Protein AF-A0A7H4PRH4-F1 (afdb_monomer_lite)

pLDDT: mean 74.39, std 20.32, range [34.5, 97.88]

Secondary structure (DSSP, 8-state):
-HHHHHHHHHHHHHHHHHHHHHHHTTSS-HHHHHHHHHHHHHHHHHHHHHHHHHHHHHT-BTTB---HHHHHHHTTSSSHHHHHHHHHTT--------------------

Sequence (110 aa):
MTYKLLDIIRTINVLTRQAHQLWLYGQISQQVHDRIILQLLSSLRVAMDNITKILNAENRVNGKYDALPFIQSIKRFKSVELYIASLETKAPVQSGHSNSSALLNKSNFC

Radius of gyration: 26.63 Å; chains: 1; bounding box: 49×65×63 Å

Organism: NCBI:txid1134687

Structure (mmCIF, N/CA/C/O backbone):
data_AF-A0A7H4PRH4-F1
#
_entry.id   AF-A0A7H4PRH4-F1
#
loop_
_atom_site.group_PDB
_atom_site.id
_atom_site.type_symbol
_atom_site.label_atom_id
_atom_site.label_alt_id
_atom_site.label_comp_id
_atom_site.label_asym_id
_atom_site.label_entity_id
_atom_site.label_seq_id
_atom_site.pdbx_PDB_ins_code
_atom_site.Cartn_x
_atom_site.Cartn_y
_atom_site.Cartn_z
_atom_site.occupancy
_atom_site.B_iso_or_equiv
_atom_site.auth_seq_id
_atom_site.auth_comp_id
_atom_site.auth_asym_id
_atom_site.auth_atom_id
_atom_site.pdbx_PDB_model_num
ATOM 1 N N . MET A 1 1 ? 7.822 -10.137 -12.044 1.00 56.56 1 MET A N 1
ATOM 2 C CA . MET A 1 1 ? 7.916 -9.154 -10.937 1.00 56.56 1 MET A CA 1
ATOM 3 C C . MET A 1 1 ? 6.622 -8.368 -10.738 1.00 56.56 1 MET A C 1
ATOM 5 O O . MET A 1 1 ? 6.209 -8.204 -9.599 1.00 56.56 1 MET A O 1
ATOM 9 N N . THR A 1 2 ? 5.936 -7.969 -11.811 1.00 57.19 2 THR A N 1
ATOM 10 C CA . THR A 1 2 ? 4.639 -7.259 -11.802 1.00 57.19 2 THR A CA 1
ATOM 11 C C . THR A 1 2 ? 3.551 -7.936 -10.959 1.00 57.19 2 THR A C 1
ATOM 13 O O . THR A 1 2 ? 2.898 -7.267 -10.165 1.00 57.19 2 THR A O 1
ATOM 16 N N . TYR A 1 3 ? 3.413 -9.265 -11.042 1.00 67.38 3 TYR A N 1
ATOM 17 C CA . TYR A 1 3 ? 2.426 -10.017 -10.250 1.00 67.38 3 TYR A CA 1
ATOM 18 C C . TYR A 1 3 ? 2.641 -9.900 -8.731 1.00 67.38 3 TYR A C 1
ATOM 20 O O . TYR A 1 3 ? 1.684 -9.714 -7.991 1.00 67.38 3 TYR A O 1
ATOM 28 N N . LYS A 1 4 ? 3.899 -9.876 -8.266 1.00 72.00 4 LYS A N 1
ATOM 29 C CA . LYS A 1 4 ? 4.218 -9.735 -6.834 1.00 72.00 4 LYS A CA 1
ATOM 30 C C . LYS A 1 4 ? 3.836 -8.358 -6.281 1.00 72.00 4 LYS A C 1
ATOM 32 O O . LYS A 1 4 ? 3.468 -8.254 -5.118 1.00 72.00 4 LYS A O 1
ATOM 37 N N . LEU A 1 5 ? 3.911 -7.301 -7.096 1.00 72.50 5 LEU A N 1
ATOM 38 C CA . LEU A 1 5 ? 3.490 -5.958 -6.684 1.00 72.50 5 LEU A CA 1
ATOM 39 C C . LEU A 1 5 ? 1.972 -5.879 -6.534 1.00 72.50 5 LEU A C 1
ATOM 41 O O . LEU A 1 5 ? 1.482 -5.355 -5.536 1.00 72.50 5 LEU A O 1
ATOM 45 N N . LEU A 1 6 ? 1.242 -6.406 -7.518 1.00 80.19 6 LEU A N 1
ATOM 46 C CA . LEU A 1 6 ? -0.217 -6.461 -7.466 1.00 80.19 6 LEU A CA 1
ATOM 47 C C . LEU A 1 6 ? -0.688 -7.246 -6.236 1.00 80.19 6 LEU A C 1
ATOM 49 O O . LEU A 1 6 ? -1.614 -6.800 -5.560 1.00 80.19 6 LEU A O 1
ATOM 53 N N . ASP A 1 7 ? 0.003 -8.331 -5.884 1.00 84.94 7 ASP A N 1
ATOM 54 C CA . ASP A 1 7 ? -0.279 -9.097 -4.667 1.00 84.94 7 ASP A CA 1
ATOM 55 C C . ASP A 1 7 ? 0.007 -8.306 -3.383 1.00 84.94 7 ASP A C 1
ATOM 57 O O . ASP A 1 7 ? -0.805 -8.336 -2.456 1.00 84.94 7 ASP A O 1
ATOM 61 N N . ILE A 1 8 ? 1.110 -7.550 -3.318 1.00 84.12 8 ILE A N 1
ATOM 62 C CA . ILE A 1 8 ? 1.425 -6.691 -2.161 1.00 84.12 8 ILE A CA 1
ATOM 63 C C . ILE A 1 8 ? 0.371 -5.589 -1.999 1.00 84.12 8 ILE A C 1
ATOM 65 O O . ILE A 1 8 ? -0.160 -5.413 -0.902 1.00 84.12 8 ILE A O 1
ATOM 69 N N . ILE A 1 9 ? 0.017 -4.884 -3.080 1.00 85.31 9 ILE A N 1
ATOM 70 C CA . ILE A 1 9 ? -1.017 -3.836 -3.057 1.00 85.31 9 ILE A CA 1
ATOM 71 C C . ILE A 1 9 ? -2.360 -4.430 -2.626 1.00 85.31 9 ILE A C 1
ATOM 73 O O . ILE A 1 9 ? -3.043 -3.873 -1.764 1.00 85.31 9 ILE A O 1
ATOM 77 N N . ARG A 1 10 ? -2.735 -5.5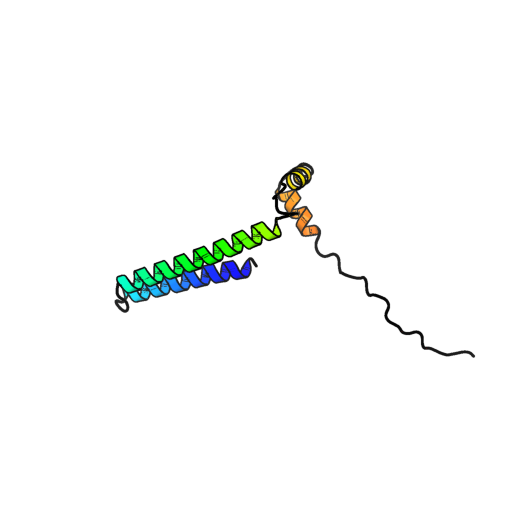83 -3.191 1.00 89.56 10 ARG A N 1
ATOM 78 C CA . ARG A 1 10 ? -3.984 -6.268 -2.851 1.00 89.56 10 ARG A CA 1
ATOM 79 C C . ARG A 1 10 ? -4.012 -6.683 -1.383 1.00 89.56 10 ARG A C 1
ATOM 81 O O . ARG A 1 10 ? -5.018 -6.457 -0.716 1.00 89.56 10 ARG A O 1
ATOM 88 N N . THR A 1 11 ? -2.914 -7.238 -0.878 1.00 92.38 11 THR A N 1
ATOM 89 C CA . THR A 1 11 ? -2.788 -7.651 0.526 1.00 92.38 11 THR A CA 1
ATOM 90 C C . THR A 1 11 ? -2.934 -6.453 1.458 1.00 92.38 11 THR A C 1
ATOM 92 O O . THR A 1 11 ? -3.725 -6.499 2.396 1.00 92.38 11 THR A O 1
ATOM 95 N N . ILE A 1 12 ? -2.248 -5.346 1.164 1.00 91.00 12 ILE A N 1
ATOM 96 C CA . ILE A 1 12 ? -2.336 -4.122 1.967 1.00 91.00 12 ILE A CA 1
ATOM 97 C C . ILE A 1 12 ? -3.757 -3.546 1.945 1.00 91.00 12 ILE A C 1
ATOM 99 O O . ILE A 1 12 ? -4.271 -3.177 2.997 1.00 91.00 12 ILE A O 1
ATOM 103 N N . ASN A 1 13 ? -4.439 -3.545 0.797 1.00 92.56 13 ASN A N 1
ATOM 104 C CA . ASN A 1 13 ? -5.838 -3.113 0.716 1.00 92.56 13 ASN A CA 1
ATOM 105 C C . ASN A 1 13 ? -6.775 -3.969 1.581 1.00 92.56 13 ASN A C 1
ATOM 107 O O . ASN A 1 13 ? -7.657 -3.430 2.252 1.00 92.56 13 ASN A O 1
ATOM 111 N N . VAL A 1 14 ? -6.584 -5.293 1.593 1.00 96.06 14 VAL A N 1
ATOM 112 C CA . VAL A 1 14 ? -7.372 -6.201 2.442 1.00 96.06 14 VAL A CA 1
ATOM 113 C C . VAL A 1 14 ? -7.119 -5.914 3.922 1.00 96.06 14 VAL A C 1
ATOM 115 O O . VAL A 1 14 ? -8.078 -5.759 4.678 1.00 96.06 14 VAL A O 1
ATOM 118 N N . LEU A 1 15 ? -5.854 -5.782 4.326 1.00 95.12 15 LEU A N 1
ATOM 119 C CA . LEU A 1 15 ? -5.481 -5.525 5.720 1.00 95.12 15 LEU A CA 1
ATOM 120 C C . LEU A 1 15 ? -5.980 -4.162 6.210 1.00 95.12 15 LEU A C 1
ATOM 122 O O . LEU A 1 15 ? -6.512 -4.070 7.314 1.00 95.12 15 LEU A O 1
ATOM 126 N N . THR A 1 16 ? -5.891 -3.123 5.378 1.00 94.00 16 THR A N 1
ATOM 127 C CA . THR A 1 16 ? -6.449 -1.797 5.678 1.00 94.00 16 THR A CA 1
ATOM 128 C C . THR A 1 16 ? -7.954 -1.876 5.912 1.00 94.00 16 THR A C 1
ATOM 130 O O . THR A 1 16 ? -8.463 -1.321 6.886 1.00 94.00 16 THR A O 1
ATOM 133 N N . ARG A 1 17 ? -8.681 -2.608 5.058 1.00 96.31 17 ARG A N 1
ATOM 134 C CA . ARG A 1 17 ? -10.129 -2.785 5.213 1.00 96.31 17 ARG A CA 1
ATOM 135 C C . ARG A 1 17 ? -10.476 -3.521 6.504 1.00 96.31 17 ARG A C 1
ATOM 137 O O . ARG A 1 17 ? -11.398 -3.106 7.198 1.00 96.31 17 ARG A O 1
ATOM 144 N N . GLN A 1 18 ? -9.740 -4.581 6.828 1.00 96.62 18 GLN A N 1
ATOM 145 C CA . GLN A 1 18 ? -9.935 -5.339 8.064 1.00 96.62 18 GLN A CA 1
ATOM 146 C C . GLN A 1 18 ? -9.663 -4.471 9.292 1.00 96.62 18 GLN A C 1
ATOM 148 O O . GLN A 1 18 ? -10.512 -4.399 10.172 1.00 96.62 18 GLN A O 1
ATOM 153 N N . ALA A 1 19 ? -8.540 -3.749 9.325 1.00 94.50 19 ALA A N 1
ATOM 154 C CA . ALA A 1 19 ? -8.218 -2.829 10.414 1.00 94.50 19 ALA A CA 1
ATOM 155 C C . ALA A 1 19 ? -9.330 -1.789 10.621 1.00 94.50 19 ALA A C 1
ATOM 157 O O . ALA A 1 19 ? -9.760 -1.551 11.749 1.00 94.50 19 ALA A O 1
ATOM 158 N N . HIS A 1 20 ? -9.854 -1.235 9.527 1.00 96.69 20 HIS A N 1
ATOM 159 C CA . HIS A 1 20 ? -10.956 -0.284 9.582 1.00 96.69 20 HIS A CA 1
ATOM 160 C C . HIS A 1 20 ? -12.249 -0.908 10.127 1.00 96.69 20 HIS A C 1
ATOM 162 O O . HIS A 1 20 ? -12.919 -0.309 10.962 1.00 96.69 20 HIS A O 1
ATOM 168 N N . GLN A 1 21 ? -12.585 -2.134 9.715 1.00 97.62 21 GLN A N 1
ATOM 169 C CA . GLN A 1 21 ? -13.747 -2.859 10.242 1.00 97.62 21 GLN A CA 1
ATOM 170 C C . GLN A 1 21 ? -13.616 -3.146 11.740 1.00 97.62 21 GLN A C 1
ATOM 172 O O . GLN A 1 21 ? -14.562 -2.905 12.485 1.00 97.62 21 GLN A O 1
ATOM 177 N N . LEU A 1 22 ? -12.448 -3.610 12.193 1.00 97.31 22 LEU A N 1
ATOM 178 C CA . LEU A 1 22 ? -12.183 -3.848 13.615 1.00 97.31 22 LEU A CA 1
ATOM 179 C C . LEU A 1 22 ? -12.380 -2.565 14.435 1.00 97.31 22 LEU A C 1
ATOM 181 O O . LEU A 1 22 ? -12.934 -2.608 15.532 1.00 97.31 22 LEU A O 1
ATOM 185 N N . TRP A 1 23 ? -11.952 -1.422 13.896 1.00 97.75 23 TRP A N 1
ATOM 186 C CA . TRP A 1 23 ? -12.135 -0.126 14.542 1.00 97.75 23 TRP A CA 1
ATOM 187 C C . TRP A 1 23 ? -13.609 0.294 14.595 1.00 97.75 23 TRP A C 1
ATOM 189 O O . TRP A 1 23 ? -14.092 0.663 15.663 1.00 97.75 23 TRP A O 1
ATOM 199 N N . LEU A 1 24 ? -14.349 0.164 13.486 1.00 97.12 24 LEU A N 1
ATOM 200 C CA . LEU A 1 24 ? -15.783 0.484 13.433 1.00 97.12 24 LEU A CA 1
ATOM 201 C C . LEU A 1 24 ? -16.618 -0.370 14.397 1.00 97.12 24 LEU A C 1
ATOM 203 O O . LEU A 1 24 ? -17.582 0.126 14.975 1.00 97.12 24 LEU A O 1
ATOM 207 N N . TYR A 1 25 ? -16.242 -1.635 14.600 1.00 97.88 25 TYR A N 1
ATOM 208 C CA . TYR A 1 25 ? -16.891 -2.520 15.573 1.00 97.88 25 TYR A CA 1
ATOM 209 C C . TYR A 1 25 ? -16.398 -2.324 17.016 1.00 97.88 25 TYR A C 1
ATOM 211 O O . TYR A 1 25 ? -16.796 -3.079 17.901 1.00 97.88 25 TYR A O 1
ATOM 219 N N . GLY A 1 26 ? -15.521 -1.348 17.270 1.00 95.88 26 GLY A N 1
ATOM 220 C CA . GLY A 1 26 ? -14.974 -1.070 18.601 1.00 95.88 26 GLY A CA 1
ATOM 221 C C . GLY A 1 26 ? -14.040 -2.159 19.140 1.00 95.88 26 GLY A C 1
ATOM 222 O O . GLY A 1 26 ? -13.736 -2.167 20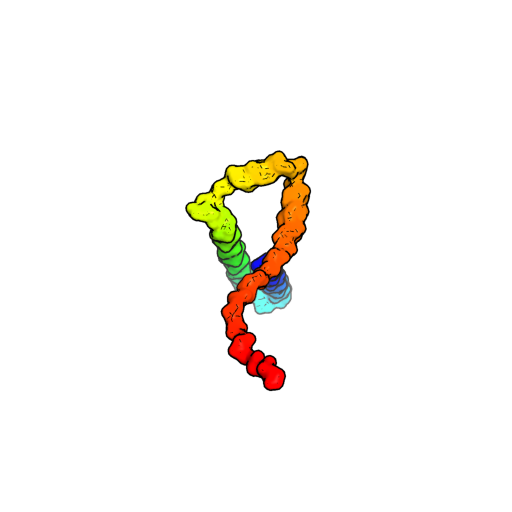.329 1.00 95.88 26 GLY A O 1
ATOM 223 N N . GLN A 1 27 ? -13.574 -3.080 18.289 1.00 97.19 27 GLN A N 1
ATOM 224 C CA . GLN A 1 27 ? -12.684 -4.181 18.682 1.00 97.19 27 GLN A CA 1
ATOM 225 C C . GLN A 1 27 ? -11.236 -3.719 18.880 1.00 97.19 27 GLN A C 1
ATOM 227 O O . GLN A 1 27 ? -10.471 -4.368 19.592 1.00 97.19 27 GLN A O 1
ATOM 232 N N . ILE A 1 28 ? -10.856 -2.596 18.267 1.00 96.69 28 ILE A N 1
ATOM 233 C CA . ILE A 1 28 ? -9.564 -1.937 18.474 1.00 96.69 28 ILE A CA 1
ATOM 234 C C . ILE A 1 28 ? -9.762 -0.443 18.730 1.00 96.69 28 ILE A C 1
ATOM 236 O O . ILE A 1 28 ? -10.680 0.179 18.196 1.00 96.69 28 ILE A O 1
ATOM 240 N N . SER A 1 29 ? -8.877 0.150 19.532 1.00 97.38 29 SER A N 1
ATOM 241 C CA . SER A 1 29 ? -8.886 1.594 19.774 1.00 97.38 29 SER A CA 1
ATOM 242 C C . SER A 1 29 ? -8.392 2.371 18.549 1.00 97.38 29 SER A C 1
ATOM 244 O O . SER A 1 29 ? -7.662 1.840 17.709 1.00 97.38 29 SER A O 1
ATOM 246 N N . GLN A 1 30 ? -8.734 3.660 18.475 1.00 94.81 30 GLN A N 1
ATOM 247 C CA . GLN A 1 30 ? -8.248 4.553 17.417 1.00 94.81 30 GLN A CA 1
ATOM 248 C C . GLN A 1 30 ? -6.712 4.586 17.346 1.00 94.81 30 GLN A C 1
ATOM 250 O O . GLN A 1 30 ? -6.140 4.503 16.266 1.00 94.81 30 GLN A O 1
ATOM 255 N N . GLN A 1 31 ? -6.026 4.596 18.494 1.00 97.31 31 GLN A N 1
ATOM 256 C CA . GLN A 1 31 ? -4.561 4.575 18.536 1.00 97.31 31 GLN A CA 1
ATOM 257 C C . GLN A 1 31 ? -3.974 3.298 17.907 1.00 97.31 31 GLN A C 1
ATOM 259 O O . GLN A 1 31 ? -2.940 3.349 17.237 1.00 97.31 31 GLN A O 1
ATOM 264 N N . VAL A 1 32 ? -4.622 2.147 18.119 1.00 96.31 32 VAL A N 1
ATOM 265 C CA . VAL A 1 32 ? -4.207 0.874 17.513 1.00 96.31 32 VAL A CA 1
ATOM 266 C C . VAL A 1 32 ? -4.489 0.881 16.013 1.00 96.31 32 VAL A C 1
ATOM 268 O O . VAL A 1 32 ? -3.609 0.508 15.239 1.00 96.31 32 VAL A O 1
ATOM 271 N N . HIS A 1 33 ? -5.665 1.359 15.598 1.00 97.12 33 HIS A N 1
ATOM 272 C CA . HIS A 1 33 ? -6.015 1.537 14.189 1.00 97.12 33 HIS A CA 1
ATOM 273 C C . HIS A 1 33 ? -4.973 2.392 13.456 1.00 97.12 33 HIS A C 1
ATOM 275 O O . HIS A 1 33 ? -4.382 1.937 12.477 1.00 97.12 33 HIS A O 1
ATOM 281 N N . ASP A 1 34 ? -4.666 3.581 13.972 1.00 96.44 34 ASP A N 1
ATOM 282 C CA . ASP A 1 34 ? -3.753 4.523 13.319 1.00 96.44 34 ASP A CA 1
ATOM 283 C C . ASP A 1 34 ? -2.334 3.954 13.206 1.00 96.44 34 ASP A C 1
ATOM 285 O O . ASP A 1 34 ? -1.671 4.105 12.176 1.00 96.44 34 ASP A O 1
ATOM 289 N N . ARG A 1 35 ? -1.882 3.212 14.226 1.00 97.31 35 ARG A N 1
ATOM 290 C CA . ARG A 1 35 ? -0.594 2.510 14.184 1.00 97.31 35 ARG A CA 1
ATOM 291 C C . ARG A 1 35 ? -0.562 1.436 13.096 1.00 97.31 35 ARG A C 1
ATOM 293 O O . ARG A 1 35 ? 0.441 1.341 12.388 1.00 97.31 35 ARG A O 1
ATOM 300 N N . ILE A 1 36 ? -1.636 0.657 12.948 1.00 94.62 36 ILE A N 1
ATOM 301 C CA . ILE A 1 36 ? -1.751 -0.365 11.897 1.00 94.62 36 ILE A CA 1
ATOM 302 C C . ILE A 1 36 ? -1.717 0.296 10.515 1.00 94.62 36 ILE A C 1
ATOM 304 O O . ILE A 1 36 ? -0.939 -0.127 9.660 1.00 94.62 36 ILE A O 1
ATOM 308 N N . ILE A 1 37 ? -2.489 1.367 10.304 1.00 94.00 37 ILE A N 1
ATOM 309 C CA . ILE A 1 37 ? -2.510 2.090 9.025 1.00 94.00 37 ILE A CA 1
ATOM 310 C C . ILE A 1 37 ? -1.124 2.647 8.681 1.00 94.00 37 ILE A C 1
ATOM 312 O O . ILE A 1 37 ? -0.639 2.449 7.565 1.00 94.00 37 ILE A O 1
ATOM 316 N N . LEU A 1 38 ? -0.438 3.278 9.638 1.00 96.00 38 LEU A N 1
ATOM 317 C CA . LEU A 1 38 ? 0.917 3.798 9.426 1.00 96.00 38 LEU A CA 1
ATOM 318 C C . LEU A 1 38 ? 1.923 2.693 9.081 1.00 96.00 38 LEU A C 1
ATOM 320 O O . LEU A 1 38 ? 2.760 2.878 8.194 1.00 96.00 38 LEU A O 1
ATOM 324 N N . GLN A 1 39 ? 1.842 1.538 9.745 1.00 94.44 39 GLN A N 1
ATOM 325 C CA . GLN A 1 39 ? 2.702 0.395 9.438 1.00 94.44 39 GLN A CA 1
ATOM 326 C C . GLN A 1 39 ? 2.454 -0.134 8.022 1.00 94.44 39 GLN A C 1
ATOM 328 O O . GLN A 1 39 ? 3.413 -0.329 7.275 1.00 94.44 39 GLN A O 1
ATOM 333 N N . LEU A 1 40 ? 1.189 -0.289 7.624 1.00 93.12 40 LEU A N 1
ATOM 334 C CA . LEU A 1 40 ? 0.815 -0.744 6.283 1.00 93.12 40 LEU A CA 1
ATOM 335 C C . LEU A 1 40 ? 1.300 0.224 5.191 1.00 93.12 40 LEU A C 1
ATOM 337 O O . LEU A 1 40 ? 1.864 -0.214 4.185 1.00 93.12 40 LEU A O 1
ATOM 341 N N . LEU A 1 41 ? 1.160 1.536 5.407 1.00 92.06 41 LEU A N 1
ATOM 342 C CA . LEU A 1 41 ? 1.669 2.559 4.486 1.00 92.06 41 LEU A CA 1
ATOM 343 C C . LEU A 1 41 ? 3.200 2.538 4.385 1.00 92.06 41 LEU A C 1
ATOM 345 O O . LEU A 1 41 ? 3.749 2.661 3.288 1.00 92.06 41 LEU A O 1
ATOM 349 N N . SER A 1 42 ? 3.894 2.341 5.508 1.00 92.88 42 SER A N 1
ATOM 350 C CA . SER A 1 42 ? 5.352 2.200 5.527 1.00 92.88 42 SER A CA 1
ATOM 351 C C . SER A 1 42 ? 5.810 0.977 4.725 1.00 92.88 42 SER A C 1
ATOM 353 O O . SER A 1 42 ? 6.690 1.088 3.868 1.00 92.88 42 SER A O 1
ATOM 355 N N . SER A 1 43 ? 5.161 -0.177 4.915 1.00 88.25 43 SER A N 1
ATOM 356 C CA . SER A 1 43 ? 5.453 -1.392 4.145 1.00 88.25 43 SER A CA 1
ATOM 357 C C . SER A 1 43 ? 5.215 -1.207 2.645 1.00 88.25 43 SER A C 1
ATOM 359 O O . SER A 1 43 ? 6.047 -1.639 1.843 1.00 88.25 43 SER A O 1
ATOM 361 N N . LEU A 1 44 ? 4.132 -0.523 2.254 1.00 88.56 44 LEU A N 1
ATOM 362 C CA . LEU A 1 44 ? 3.865 -0.208 0.847 1.00 88.56 44 LEU A CA 1
ATOM 363 C C . LEU A 1 44 ? 4.974 0.666 0.254 1.00 88.56 44 LEU A C 1
ATOM 365 O O . LEU A 1 44 ? 5.465 0.384 -0.839 1.00 88.56 44 LEU A O 1
ATOM 369 N N . ARG A 1 45 ? 5.400 1.701 0.986 1.00 89.88 45 ARG A N 1
ATOM 370 C CA . ARG A 1 45 ? 6.479 2.594 0.554 1.00 89.88 45 ARG A CA 1
ATOM 371 C C . ARG A 1 45 ? 7.783 1.835 0.324 1.00 89.88 45 ARG A C 1
ATOM 373 O O . ARG A 1 45 ? 8.381 1.979 -0.736 1.00 89.88 45 ARG A O 1
ATOM 380 N N . VAL A 1 46 ? 8.179 0.975 1.262 1.00 88.69 46 VAL A N 1
ATOM 381 C CA . VAL A 1 46 ? 9.389 0.145 1.125 1.00 88.69 46 VAL A CA 1
ATOM 382 C C . VAL A 1 46 ? 9.293 -0.788 -0.086 1.00 88.69 46 VAL A C 1
ATOM 384 O O . VAL A 1 46 ? 10.263 -0.934 -0.832 1.00 88.69 46 VAL A O 1
ATOM 387 N N . ALA A 1 47 ? 8.129 -1.401 -0.319 1.00 84.75 47 ALA A N 1
ATOM 388 C CA . ALA A 1 47 ? 7.918 -2.250 -1.489 1.00 84.75 47 ALA A CA 1
ATOM 389 C C . ALA A 1 47 ? 8.063 -1.459 -2.803 1.00 84.75 47 ALA A C 1
ATOM 391 O O . ALA A 1 47 ? 8.763 -1.912 -3.712 1.00 84.75 47 ALA A O 1
ATOM 392 N N . MET A 1 48 ? 7.470 -0.263 -2.887 1.00 86.12 48 MET A N 1
ATOM 393 C CA . MET A 1 48 ? 7.601 0.623 -4.051 1.00 86.12 48 MET A CA 1
ATOM 394 C C . MET A 1 48 ? 9.043 1.107 -4.264 1.00 86.12 48 MET A C 1
ATOM 396 O O . MET A 1 48 ? 9.520 1.118 -5.401 1.00 86.12 48 MET A O 1
ATOM 400 N N . ASP A 1 49 ? 9.768 1.446 -3.196 1.00 85.81 49 ASP A N 1
ATOM 401 C CA . ASP A 1 49 ? 11.175 1.863 -3.272 1.00 85.81 49 ASP A CA 1
ATOM 402 C C . ASP A 1 49 ? 12.072 0.731 -3.789 1.00 85.81 49 ASP A C 1
ATOM 404 O O . ASP A 1 49 ? 12.930 0.948 -4.648 1.00 85.81 49 ASP A O 1
ATOM 408 N N . ASN A 1 50 ? 11.864 -0.498 -3.310 1.00 82.44 50 ASN A N 1
ATOM 409 C CA . ASN A 1 50 ? 12.610 -1.665 -3.781 1.00 82.44 50 ASN A CA 1
ATOM 410 C C . ASN A 1 50 ? 12.343 -1.952 -5.262 1.00 82.44 50 ASN A C 1
ATOM 412 O O . ASN A 1 50 ? 13.274 -2.255 -6.006 1.00 82.44 50 ASN A O 1
ATOM 416 N N . ILE A 1 51 ? 11.100 -1.793 -5.715 1.00 75.62 51 ILE A N 1
ATOM 417 C CA . ILE A 1 51 ? 10.744 -1.943 -7.132 1.00 75.62 51 ILE A CA 1
ATOM 418 C C . ILE A 1 51 ? 11.391 -0.847 -7.971 1.00 75.62 51 ILE A C 1
ATOM 420 O O . ILE A 1 51 ? 11.966 -1.140 -9.013 1.00 75.62 51 ILE A O 1
ATOM 424 N N . THR A 1 52 ? 11.360 0.396 -7.497 1.00 79.81 52 THR A N 1
ATOM 425 C CA . THR A 1 52 ? 12.003 1.526 -8.176 1.00 79.81 52 THR A CA 1
ATOM 426 C C . THR A 1 52 ? 13.503 1.279 -8.327 1.00 79.81 52 THR A C 1
ATOM 428 O O . THR A 1 52 ? 14.066 1.511 -9.393 1.00 79.81 52 THR A O 1
ATOM 431 N N . LYS A 1 53 ? 14.160 0.732 -7.296 1.00 80.56 53 LYS A N 1
ATOM 432 C CA . LYS A 1 53 ? 15.570 0.319 -7.367 1.00 80.56 53 LYS A CA 1
ATOM 433 C C . LYS A 1 53 ? 15.803 -0.795 -8.387 1.00 80.56 53 LYS A C 1
ATOM 435 O O . LYS A 1 53 ? 16.761 -0.689 -9.145 1.00 80.56 53 LYS A O 1
ATOM 440 N N . ILE A 1 54 ? 14.947 -1.819 -8.425 1.00 76.12 54 ILE A N 1
ATOM 441 C CA . ILE A 1 54 ? 15.054 -2.928 -9.388 1.00 76.12 54 ILE A CA 1
ATOM 442 C C . ILE A 1 54 ? 14.860 -2.417 -10.816 1.00 76.12 54 ILE A C 1
ATOM 444 O O . ILE A 1 54 ? 15.730 -2.643 -11.643 1.00 76.12 54 ILE A O 1
ATOM 448 N N . LEU A 1 55 ? 13.802 -1.650 -11.093 1.00 71.31 55 LEU A N 1
ATOM 449 C CA . LEU A 1 55 ? 13.552 -1.072 -12.417 1.00 71.31 55 LEU A CA 1
ATOM 450 C C . LEU A 1 55 ? 14.687 -0.140 -12.853 1.00 71.31 55 LEU A C 1
ATOM 452 O O . LEU A 1 55 ? 15.118 -0.178 -14.000 1.00 71.31 55 LEU A O 1
ATOM 456 N N . ASN A 1 56 ? 15.216 0.678 -11.942 1.00 71.75 56 ASN A N 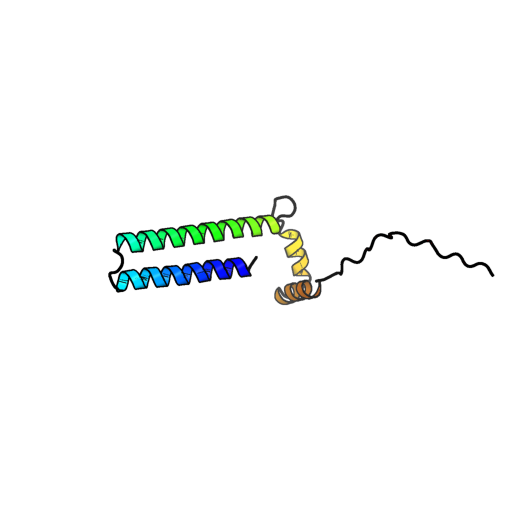1
ATOM 457 C CA . ASN A 1 56 ? 16.360 1.538 -12.244 1.00 71.75 56 ASN A CA 1
ATOM 458 C C . ASN A 1 56 ? 17.658 0.744 -12.457 1.00 71.75 56 ASN A C 1
ATOM 460 O O . ASN A 1 56 ? 18.546 1.227 -13.155 1.00 71.75 56 ASN A O 1
ATOM 464 N N . ALA A 1 57 ? 17.806 -0.436 -11.850 1.00 71.25 57 ALA A N 1
ATOM 465 C CA . ALA A 1 57 ? 18.952 -1.318 -12.058 1.00 71.25 57 ALA A CA 1
ATOM 466 C C . ALA A 1 57 ? 18.829 -2.123 -13.361 1.00 71.25 57 ALA A C 1
ATOM 468 O O . ALA A 1 57 ? 19.793 -2.193 -14.115 1.00 71.25 57 ALA A O 1
ATOM 469 N N . GLU A 1 58 ? 17.650 -2.670 -13.660 1.00 62.50 58 GLU A N 1
ATOM 470 C CA . GLU A 1 58 ? 17.360 -3.396 -14.903 1.00 62.50 58 GLU A CA 1
ATOM 471 C C . GLU A 1 58 ? 17.478 -2.482 -16.131 1.00 62.50 58 GLU A C 1
ATOM 473 O O . GLU A 1 58 ? 17.997 -2.896 -17.163 1.00 62.50 58 GLU A O 1
ATOM 478 N N . ASN A 1 59 ? 17.088 -1.210 -16.007 1.00 58.50 59 ASN A N 1
ATOM 479 C CA . ASN A 1 59 ? 17.201 -0.223 -17.086 1.00 58.50 59 ASN A CA 1
ATOM 480 C C . ASN A 1 59 ? 18.586 0.455 -17.180 1.00 58.50 59 ASN A C 1
ATOM 482 O O . ASN A 1 59 ? 18.766 1.386 -17.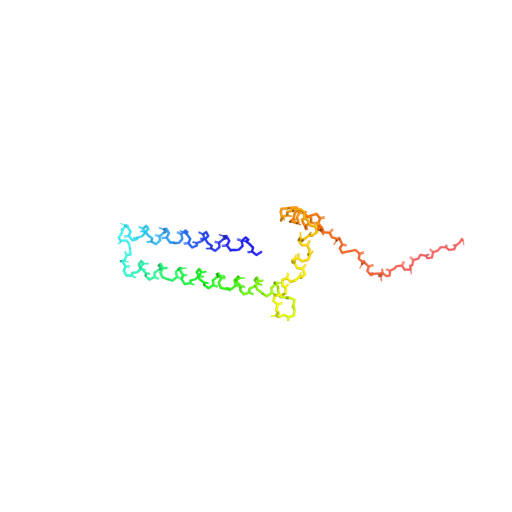970 1.00 58.50 59 ASN A O 1
ATOM 486 N N . ARG A 1 60 ? 19.578 0.036 -16.381 1.00 54.34 60 ARG A N 1
ATOM 487 C CA . ARG A 1 60 ? 20.942 0.591 -16.418 1.00 54.34 60 ARG A CA 1
ATOM 488 C C . ARG A 1 60 ? 21.846 -0.224 -17.343 1.00 54.34 60 ARG A C 1
ATOM 490 O O . ARG A 1 60 ? 22.320 -1.292 -16.974 1.00 54.34 60 ARG A O 1
ATOM 497 N N . VAL A 1 61 ? 22.220 0.360 -18.481 1.00 53.09 61 VAL A N 1
ATOM 498 C CA . VAL A 1 61 ? 23.438 -0.019 -19.218 1.00 53.09 61 VAL A CA 1
ATOM 499 C C . VAL A 1 61 ? 24.591 0.817 -18.646 1.00 53.09 61 VAL A C 1
ATOM 501 O O . VAL A 1 61 ? 24.584 2.039 -18.755 1.00 53.09 61 VAL A O 1
ATOM 504 N N . ASN A 1 62 ? 25.557 0.194 -17.960 1.00 54.31 62 ASN A N 1
ATOM 505 C CA . ASN A 1 62 ? 26.741 0.859 -17.377 1.00 54.31 62 ASN A CA 1
ATOM 506 C C . ASN A 1 62 ? 26.466 2.060 -16.436 1.00 54.31 62 ASN A C 1
ATOM 508 O O . ASN A 1 62 ? 27.237 3.017 -16.374 1.00 54.31 62 ASN A O 1
ATOM 512 N N . GLY A 1 63 ? 25.384 2.018 -15.653 1.00 55.72 63 GLY A N 1
ATOM 513 C CA . GLY A 1 63 ? 25.184 2.937 -14.520 1.00 55.72 63 GLY A CA 1
ATOM 514 C C . GLY A 1 63 ? 24.562 4.306 -14.836 1.00 55.72 63 GLY A C 1
ATOM 515 O O . GLY A 1 63 ? 24.158 4.998 -13.895 1.00 55.72 63 GLY A O 1
ATOM 516 N N . LYS A 1 64 ? 24.371 4.672 -16.110 1.00 56.03 64 LYS A N 1
ATOM 517 C CA . LYS A 1 64 ? 23.591 5.851 -16.531 1.00 56.03 64 LYS A CA 1
ATOM 518 C C . LYS A 1 64 ? 22.466 5.414 -17.470 1.00 56.03 64 LYS A C 1
ATOM 520 O O . LYS A 1 64 ? 22.703 4.637 -18.385 1.00 56.03 64 LYS A O 1
ATOM 525 N N . TYR A 1 65 ? 21.248 5.904 -17.233 1.00 55.53 65 TYR A N 1
ATOM 526 C CA . TYR A 1 65 ? 20.168 5.776 -18.211 1.00 55.53 65 TYR A CA 1
ATOM 527 C C . TYR A 1 65 ? 20.535 6.649 -19.412 1.00 55.53 65 TYR A C 1
ATOM 529 O O . TYR A 1 65 ? 20.429 7.874 -19.343 1.00 55.53 65 TYR A O 1
ATOM 537 N N . ASP A 1 66 ? 21.04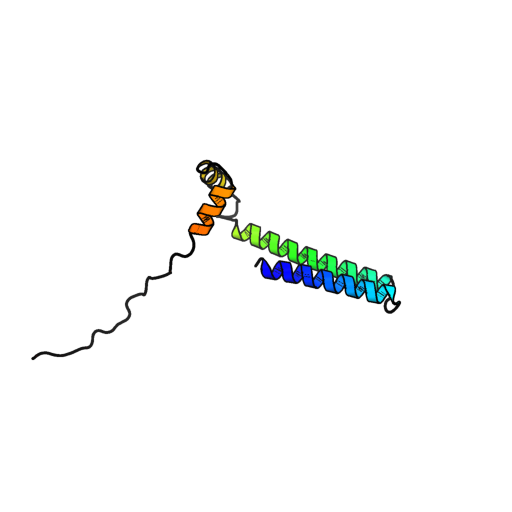3 6.029 -20.475 1.00 64.06 66 ASP A N 1
ATOM 538 C CA . ASP A 1 66 ? 21.236 6.710 -21.746 1.00 64.06 66 ASP A CA 1
ATOM 539 C C . ASP A 1 66 ? 19.935 6.607 -22.543 1.00 64.06 66 ASP A C 1
ATOM 541 O O . ASP A 1 66 ? 19.564 5.543 -23.034 1.00 64.06 66 ASP A O 1
ATOM 545 N N . ALA A 1 67 ? 19.206 7.718 -22.626 1.00 68.69 67 ALA A N 1
ATOM 546 C CA . ALA A 1 67 ? 17.969 7.792 -23.391 1.00 68.69 67 ALA A CA 1
ATOM 547 C C . ALA A 1 67 ? 18.228 7.835 -24.907 1.00 68.69 67 ALA A C 1
ATOM 549 O O . ALA A 1 67 ? 17.296 7.617 -25.683 1.00 68.69 67 ALA A O 1
ATOM 550 N N . LEU A 1 68 ? 19.458 8.123 -25.359 1.00 74.94 68 LEU A N 1
ATOM 551 C CA . LEU A 1 68 ? 19.763 8.312 -26.782 1.00 74.94 68 LEU A CA 1
ATOM 552 C C . LEU A 1 68 ? 19.475 7.068 -27.638 1.00 74.94 68 LEU A C 1
ATOM 554 O O . LEU A 1 68 ? 18.829 7.229 -28.676 1.00 74.94 68 LEU A O 1
ATOM 558 N N . PRO A 1 69 ? 19.846 5.838 -27.237 1.00 71.69 69 PRO A N 1
ATOM 559 C CA . PRO A 1 69 ? 19.529 4.632 -27.996 1.00 71.69 69 PRO A CA 1
ATOM 560 C C . PRO A 1 69 ? 18.020 4.382 -28.090 1.00 71.69 69 PRO A C 1
ATOM 562 O O . PRO A 1 69 ? 17.519 3.989 -29.147 1.00 71.69 69 PRO A O 1
ATOM 565 N N . PHE A 1 70 ? 17.277 4.661 -27.014 1.00 73.00 70 PHE A N 1
ATOM 566 C CA . PHE A 1 70 ? 15.817 4.561 -26.997 1.00 73.00 70 PHE A CA 1
ATOM 567 C C . PHE A 1 70 ? 15.178 5.594 -27.938 1.00 73.00 70 PHE A C 1
ATOM 569 O O . PHE A 1 70 ? 14.375 5.235 -28.800 1.00 73.00 70 PHE A O 1
ATOM 576 N N . ILE A 1 71 ? 15.600 6.859 -27.856 1.00 77.38 71 ILE A N 1
ATOM 577 C CA . ILE A 1 71 ? 15.110 7.948 -28.715 1.00 77.38 71 ILE A CA 1
ATOM 578 C C . ILE A 1 71 ? 15.446 7.685 -30.194 1.00 77.38 71 ILE A C 1
ATOM 580 O O . ILE A 1 71 ? 14.631 7.950 -31.077 1.00 77.38 71 ILE A O 1
ATOM 584 N N . GLN A 1 72 ? 16.626 7.144 -30.499 1.00 78.38 72 GLN A N 1
ATOM 585 C CA . GLN A 1 72 ? 16.986 6.762 -31.868 1.00 78.38 72 GLN A CA 1
ATOM 586 C C . GLN A 1 72 ? 16.155 5.585 -32.380 1.00 78.38 72 GLN A C 1
ATOM 588 O O . GLN A 1 72 ? 15.796 5.557 -33.558 1.00 78.38 72 GLN A O 1
ATOM 593 N N . SER A 1 73 ? 15.847 4.625 -31.510 1.00 75.88 73 SER A N 1
ATOM 594 C CA . SER A 1 73 ? 15.040 3.462 -31.867 1.00 75.88 73 SER A CA 1
ATOM 595 C C . SER A 1 73 ? 13.597 3.864 -32.147 1.00 75.88 73 SER A C 1
ATOM 597 O O . SER A 1 73 ? 13.070 3.493 -33.191 1.00 75.88 73 SER A O 1
ATOM 599 N N . ILE A 1 74 ? 12.988 4.690 -31.289 1.00 81.06 74 ILE A N 1
ATOM 600 C CA . ILE A 1 74 ? 11.585 5.096 -31.435 1.00 81.06 74 ILE A CA 1
ATOM 601 C C . ILE A 1 74 ? 11.353 6.001 -32.650 1.00 81.06 74 ILE A C 1
ATOM 603 O O . ILE A 1 74 ? 10.327 5.875 -33.305 1.00 81.06 74 ILE A O 1
ATOM 607 N N . LY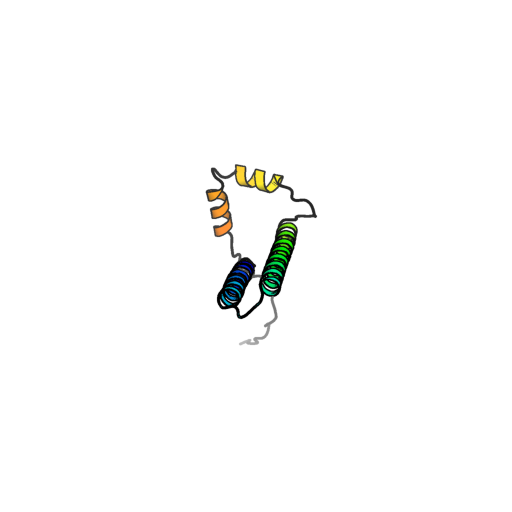S A 1 75 ? 12.335 6.834 -33.033 1.00 81.44 75 LYS A N 1
ATOM 608 C CA . LYS A 1 75 ? 12.274 7.665 -34.254 1.00 81.44 75 LYS A CA 1
ATOM 609 C C . LYS A 1 75 ? 12.117 6.860 -35.548 1.00 81.44 75 LYS A C 1
ATOM 611 O O . LYS A 1 75 ? 11.732 7.426 -36.566 1.00 81.44 75 LYS A O 1
ATOM 616 N N . ARG A 1 76 ? 12.434 5.561 -35.535 1.00 84.50 76 ARG A N 1
ATOM 617 C CA . ARG A 1 76 ? 12.250 4.666 -36.691 1.00 84.50 76 ARG A CA 1
ATOM 618 C C . ARG A 1 76 ? 10.807 4.181 -36.835 1.00 84.50 76 ARG A C 1
ATOM 620 O O . ARG A 1 76 ? 10.466 3.609 -37.865 1.00 84.50 76 ARG A O 1
ATOM 627 N N . PHE A 1 77 ? 9.971 4.407 -35.824 1.00 81.31 77 PHE A N 1
ATOM 628 C CA . PHE A 1 77 ? 8.574 3.999 -35.794 1.00 81.31 77 PHE A CA 1
ATOM 629 C C . PHE A 1 77 ? 7.673 5.228 -35.867 1.00 81.31 77 PHE A C 1
ATOM 631 O O . PHE A 1 77 ? 7.986 6.290 -35.336 1.00 81.31 77 PHE A O 1
ATOM 638 N N . LYS A 1 78 ? 6.529 5.083 -36.542 1.00 82.50 78 LYS A N 1
ATOM 639 C CA . LYS A 1 78 ? 5.557 6.176 -36.693 1.00 82.50 78 LYS A CA 1
ATOM 640 C C . LYS A 1 78 ? 4.857 6.538 -35.378 1.00 82.50 78 LYS A C 1
ATOM 642 O O . LYS A 1 78 ? 4.346 7.645 -35.266 1.00 82.50 78 LYS A O 1
ATOM 647 N N . SER A 1 79 ? 4.825 5.626 -34.407 1.00 82.19 79 SER A N 1
ATOM 648 C CA . SER A 1 79 ? 4.245 5.858 -33.085 1.00 82.19 79 SER A CA 1
ATOM 649 C C . SER A 1 79 ? 4.884 4.962 -32.024 1.00 82.19 79 SER A C 1
ATOM 651 O O . SER A 1 79 ? 5.570 3.983 -32.340 1.00 82.19 79 SER A O 1
ATOM 653 N N . VAL A 1 80 ? 4.644 5.302 -30.756 1.00 78.12 80 VAL A N 1
ATOM 654 C CA . VAL A 1 80 ? 5.127 4.533 -29.602 1.00 78.12 80 VAL A CA 1
ATOM 655 C C . VAL A 1 80 ? 4.465 3.153 -29.552 1.00 78.12 80 VAL A C 1
ATOM 657 O O . VAL A 1 80 ? 5.145 2.169 -29.268 1.00 78.12 80 VAL A O 1
ATOM 660 N N . GLU A 1 81 ? 3.177 3.049 -29.894 1.00 81.88 81 GLU A N 1
ATOM 661 C CA . GLU A 1 81 ? 2.454 1.770 -29.901 1.00 81.88 81 GLU A CA 1
ATOM 662 C C . GLU A 1 81 ? 3.054 0.780 -30.909 1.00 81.88 81 GLU A C 1
ATOM 664 O O . GLU A 1 81 ? 3.220 -0.399 -30.601 1.00 81.88 81 GLU A O 1
ATOM 669 N N . LEU A 1 82 ? 3.456 1.263 -32.092 1.00 78.62 82 LEU A N 1
ATOM 670 C CA . LEU A 1 82 ? 4.111 0.439 -33.116 1.00 78.62 82 LEU A CA 1
ATOM 671 C C . LEU A 1 82 ? 5.493 -0.058 -32.678 1.00 78.62 82 LEU A C 1
ATOM 673 O O . LEU A 1 82 ? 5.890 -1.173 -33.019 1.00 78.62 82 LEU A O 1
ATOM 677 N N . TYR A 1 83 ? 6.225 0.758 -31.919 1.00 82.00 83 TYR A N 1
ATOM 678 C CA . TYR A 1 83 ? 7.494 0.344 -31.332 1.00 82.00 83 TYR A CA 1
ATOM 679 C C . TYR A 1 83 ? 7.290 -0.766 -30.292 1.00 82.00 83 TYR A C 1
ATOM 681 O O . TYR A 1 83 ? 7.981 -1.783 -30.358 1.00 82.00 83 TYR A O 1
ATOM 689 N N . ILE A 1 84 ? 6.310 -0.620 -29.393 1.00 82.19 84 ILE A N 1
ATOM 690 C CA . ILE A 1 84 ? 5.991 -1.623 -28.362 1.00 82.19 84 ILE A CA 1
ATOM 691 C C . ILE A 1 84 ? 5.592 -2.957 -29.008 1.00 82.19 84 ILE A C 1
ATOM 693 O O . ILE A 1 84 ? 6.182 -3.987 -28.683 1.00 82.19 84 ILE A O 1
ATOM 697 N N . ALA A 1 85 ? 4.707 -2.933 -30.008 1.00 81.75 85 ALA A N 1
ATOM 698 C CA . ALA A 1 85 ? 4.315 -4.133 -30.751 1.00 81.75 85 ALA A CA 1
ATOM 699 C C . ALA A 1 85 ? 5.519 -4.845 -31.410 1.00 81.75 85 ALA A C 1
ATOM 701 O O . ALA A 1 85 ? 5.594 -6.073 -31.439 1.00 81.75 85 ALA A O 1
ATOM 702 N N . SER A 1 86 ? 6.514 -4.089 -31.895 1.00 79.94 86 SER A N 1
ATOM 703 C CA . SER A 1 86 ? 7.732 -4.666 -32.487 1.00 79.94 86 SER A CA 1
ATOM 704 C C . SER A 1 86 ? 8.629 -5.390 -31.473 1.00 79.94 86 SER A C 1
ATOM 706 O O . SER A 1 86 ? 9.345 -6.323 -31.842 1.00 79.94 86 SER A O 1
ATOM 708 N N . LEU A 1 87 ? 8.588 -4.994 -30.197 1.00 78.25 87 LEU A N 1
ATOM 709 C CA . LEU A 1 87 ? 9.329 -5.658 -29.123 1.00 78.25 87 LEU A CA 1
ATOM 710 C C . LEU A 1 87 ? 8.637 -6.954 -28.687 1.00 78.25 87 LEU A C 1
ATOM 712 O O . LEU A 1 87 ? 9.312 -7.948 -28.428 1.00 78.25 87 LEU A O 1
ATOM 716 N N . GLU A 1 88 ? 7.305 -6.966 -28.669 1.00 71.75 88 GLU A N 1
ATOM 717 C CA . GLU A 1 88 ? 6.499 -8.141 -28.312 1.00 71.75 88 GLU A CA 1
ATOM 718 C C . GLU A 1 88 ? 6.637 -9.277 -29.338 1.00 71.75 88 GLU A C 1
ATOM 720 O O . GLU A 1 88 ? 6.668 -10.447 -28.967 1.00 71.75 88 GLU A O 1
ATOM 725 N N . THR A 1 89 ? 6.839 -8.950 -30.621 1.00 61.31 89 THR A N 1
ATOM 726 C CA . THR A 1 89 ? 7.116 -9.952 -31.674 1.00 61.31 89 THR A CA 1
ATOM 727 C C . THR A 1 89 ? 8.516 -10.583 -31.612 1.00 61.31 89 THR A C 1
ATOM 729 O O . THR A 1 89 ? 8.793 -11.519 -32.362 1.00 61.31 89 THR A O 1
ATOM 732 N N . LYS A 1 90 ? 9.419 -10.099 -30.742 1.00 56.91 90 LYS A N 1
ATOM 733 C CA . LYS A 1 90 ? 10.837 -10.510 -30.699 1.00 56.91 90 LYS A CA 1
ATOM 734 C C . LYS A 1 90 ? 11.223 -11.507 -29.598 1.00 56.91 90 LYS A C 1
ATOM 736 O O . LYS A 1 90 ? 12.410 -11.811 -29.480 1.00 56.91 90 LYS A O 1
ATOM 741 N N . ALA A 1 91 ? 10.289 -12.075 -28.835 1.00 48.72 91 ALA A N 1
ATOM 742 C CA . ALA A 1 91 ? 10.603 -13.164 -27.900 1.00 48.72 91 ALA A CA 1
ATOM 743 C C . ALA A 1 91 ? 9.743 -14.415 -28.174 1.00 48.72 91 ALA A C 1
ATOM 745 O O . ALA A 1 91 ? 8.535 -14.254 -28.341 1.00 48.72 91 ALA A O 1
ATOM 746 N N . PRO A 1 92 ? 10.301 -15.651 -28.189 1.00 47.34 92 PRO A N 1
ATOM 747 C CA . PRO A 1 92 ? 11.650 -16.061 -27.780 1.00 47.34 92 PRO A CA 1
ATOM 748 C C . PRO A 1 92 ? 12.508 -16.640 -28.927 1.00 47.34 92 PRO A C 1
ATOM 750 O O . PRO A 1 92 ? 12.081 -17.524 -29.668 1.00 47.34 92 PRO A O 1
ATOM 753 N N . VAL A 1 93 ? 13.781 -16.235 -28.999 1.00 46.03 93 VAL A N 1
ATOM 754 C CA . VAL A 1 93 ? 14.820 -17.065 -29.628 1.00 46.03 93 VAL A CA 1
ATOM 755 C C . VAL A 1 93 ? 15.076 -18.234 -28.682 1.00 46.03 93 VAL A C 1
ATOM 757 O O . VAL A 1 93 ? 15.569 -18.052 -27.570 1.00 46.03 93 VAL A O 1
ATOM 760 N N . GLN A 1 94 ? 14.689 -19.431 -29.117 1.00 42.72 94 GLN A N 1
ATOM 761 C CA . GLN A 1 94 ? 15.061 -20.687 -28.482 1.00 42.72 94 GLN A CA 1
ATOM 762 C C . GLN A 1 94 ? 16.586 -20.739 -28.320 1.00 42.72 94 GLN A C 1
ATOM 764 O O . GLN A 1 94 ? 17.337 -20.645 -29.291 1.00 42.72 94 GLN A O 1
ATOM 769 N N . SER A 1 95 ? 17.046 -20.909 -27.082 1.00 47.16 95 SER A N 1
ATOM 770 C CA . SER A 1 95 ? 18.410 -21.319 -26.771 1.00 47.16 95 SER A CA 1
ATOM 771 C C . SER A 1 95 ? 18.628 -22.742 -27.296 1.00 47.16 95 SER A C 1
ATOM 773 O O . SER A 1 95 ? 18.343 -23.719 -26.606 1.00 47.16 95 SER A O 1
ATOM 775 N N . GLY A 1 96 ? 19.087 -22.854 -28.539 1.00 37.09 96 GLY A N 1
ATOM 776 C CA . GLY A 1 96 ? 19.400 -24.114 -29.207 1.00 37.09 96 GLY A CA 1
ATOM 777 C C . GLY A 1 96 ? 20.844 -24.137 -29.688 1.00 37.09 96 GLY A C 1
ATOM 778 O O . GLY A 1 96 ? 21.093 -24.178 -30.886 1.00 37.09 96 GLY A O 1
ATOM 779 N N . HIS A 1 97 ? 21.805 -24.096 -28.765 1.00 35.84 97 HIS A N 1
ATOM 780 C CA . HIS A 1 97 ? 23.149 -24.603 -29.039 1.00 35.84 97 HIS A CA 1
ATOM 781 C C . HIS A 1 97 ? 23.438 -25.712 -28.031 1.00 35.84 97 HIS A C 1
ATOM 783 O O . HIS A 1 97 ? 24.017 -25.500 -26.968 1.00 35.84 97 HIS A O 1
ATOM 789 N N . SER A 1 98 ? 22.918 -26.901 -28.336 1.00 36.12 98 SER A N 1
ATOM 790 C CA . SER A 1 98 ? 23.316 -28.134 -27.671 1.00 36.12 98 SER A CA 1
ATOM 791 C C . SER A 1 98 ? 24.761 -28.416 -28.062 1.00 36.12 98 SER A C 1
ATOM 793 O O . SER A 1 98 ? 25.045 -28.792 -29.196 1.00 36.12 98 SER A O 1
ATOM 795 N N . ASN A 1 99 ? 25.676 -28.201 -27.120 1.00 34.97 99 ASN A N 1
ATOM 796 C CA . ASN A 1 99 ? 27.056 -28.640 -27.241 1.00 34.97 99 ASN A CA 1
ATOM 797 C C . ASN A 1 99 ? 27.078 -30.162 -27.449 1.00 34.97 99 ASN A C 1
ATOM 799 O O . ASN A 1 99 ? 26.531 -30.915 -26.637 1.00 34.97 99 ASN A O 1
ATOM 803 N N . SER A 1 100 ? 27.715 -30.592 -28.541 1.00 40.56 100 SER A N 1
ATOM 804 C CA . SER A 1 100 ? 28.011 -31.986 -28.865 1.00 40.56 100 SER A CA 1
ATOM 805 C C . SER A 1 100 ? 28.554 -32.730 -27.651 1.00 40.56 100 SER A C 1
ATOM 807 O O . SER A 1 100 ? 29.667 -32.478 -27.195 1.00 40.56 100 SER A O 1
ATOM 809 N N . SER A 1 101 ? 27.776 -33.686 -27.157 1.00 37.19 101 SER A N 1
ATOM 810 C CA . SER A 1 101 ? 28.241 -34.720 -26.241 1.00 37.19 101 SER A CA 1
ATOM 811 C C . SER A 1 101 ? 28.047 -36.074 -26.919 1.00 37.19 101 SER A C 1
ATOM 813 O O . SER A 1 101 ? 26.932 -36.491 -27.206 1.00 37.19 101 SER A O 1
ATOM 815 N N . ALA A 1 102 ? 29.194 -36.670 -27.251 1.00 41.00 102 ALA A N 1
ATOM 816 C CA . ALA A 1 102 ? 29.498 -38.088 -27.409 1.00 41.00 102 ALA A CA 1
ATOM 817 C C . ALA A 1 102 ? 28.352 -39.054 -27.763 1.00 41.00 102 ALA A C 1
ATOM 819 O O . ALA A 1 102 ? 27.508 -39.339 -26.926 1.00 41.00 102 ALA A O 1
ATOM 820 N N . LEU A 1 103 ? 28.461 -39.694 -28.934 1.00 34.81 103 LEU A N 1
ATOM 821 C CA . LEU A 1 103 ? 28.124 -41.112 -29.139 1.00 34.81 103 LEU A CA 1
ATOM 822 C C . LEU A 1 103 ? 28.749 -41.586 -30.463 1.00 34.81 103 LEU A C 1
ATOM 824 O O . LEU A 1 103 ? 28.085 -41.720 -31.486 1.00 34.81 103 LEU A O 1
ATOM 828 N N . LEU A 1 104 ? 30.064 -41.825 -30.447 1.00 34.50 104 LEU A N 1
ATOM 829 C CA . LEU A 1 104 ? 30.742 -42.590 -31.493 1.00 34.50 104 LEU A CA 1
ATOM 830 C C . LEU A 1 104 ? 30.902 -44.014 -30.968 1.00 34.50 104 LEU A C 1
ATOM 832 O O . LEU A 1 104 ? 31.910 -44.361 -30.363 1.00 34.50 104 LEU A O 1
ATOM 836 N N . ASN A 1 105 ? 29.850 -44.815 -31.120 1.00 42.00 105 ASN A N 1
ATOM 837 C CA . ASN A 1 105 ? 29.979 -46.261 -31.035 1.00 42.00 105 ASN A CA 1
ATOM 838 C C . ASN A 1 105 ? 28.872 -46.932 -31.848 1.00 42.00 105 ASN A C 1
ATOM 840 O O . ASN A 1 105 ? 27.722 -47.002 -31.416 1.00 42.00 105 ASN A O 1
ATOM 844 N N . LYS A 1 106 ? 29.235 -47.397 -33.042 1.00 36.25 106 LYS A N 1
ATOM 845 C CA . LYS A 1 106 ? 28.599 -48.527 -33.723 1.00 36.25 106 LYS A CA 1
ATOM 846 C C . LYS A 1 106 ? 29.558 -49.042 -34.789 1.00 36.25 106 LYS A C 1
ATOM 848 O O . LYS A 1 106 ? 29.619 -48.556 -35.913 1.00 36.25 106 LYS A O 1
ATOM 853 N N . SER A 1 107 ? 30.343 -50.016 -34.354 1.00 42.19 107 SER A N 1
ATOM 854 C CA . SER A 1 107 ? 30.789 -51.148 -35.152 1.00 42.19 107 SER A CA 1
ATOM 855 C C . SER A 1 107 ? 29.659 -51.670 -36.047 1.00 42.19 107 SER A C 1
ATOM 857 O O . SER A 1 107 ? 28.545 -51.868 -35.568 1.00 42.19 107 SER A O 1
ATOM 859 N N . ASN A 1 108 ? 29.963 -51.859 -37.334 1.00 36.03 108 ASN A N 1
ATOM 860 C CA . ASN A 1 108 ? 29.503 -52.963 -38.186 1.00 36.03 108 ASN A CA 1
ATOM 861 C C . ASN A 1 108 ? 30.222 -52.858 -39.542 1.00 36.03 108 ASN A C 1
ATOM 863 O O . ASN A 1 108 ? 29.829 -52.087 -40.415 1.00 36.03 108 ASN A O 1
ATOM 867 N N . PHE A 1 109 ? 31.312 -53.616 -39.671 1.00 36.09 109 PHE A N 1
ATOM 868 C CA . PHE A 1 109 ? 31.860 -54.058 -40.954 1.00 36.09 109 PHE A CA 1
ATOM 869 C C . PHE A 1 109 ? 31.146 -55.365 -41.343 1.00 36.09 109 PHE A C 1
ATOM 871 O O . PHE A 1 109 ? 30.704 -56.089 -40.449 1.00 36.09 109 PHE A O 1
ATOM 878 N N . CYS A 1 110 ? 31.007 -55.588 -42.654 1.00 39.06 110 CYS A N 1
ATOM 879 C CA . CYS A 1 110 ? 30.403 -56.753 -43.310 1.00 39.06 110 CYS A CA 1
ATOM 880 C C . CYS A 1 110 ? 30.838 -58.114 -42.755 1.00 39.06 110 CYS A C 1
ATOM 882 O O . CYS A 1 110 ? 32.021 -58.240 -42.364 1.00 39.06 110 CYS A O 1
#

Foldseek 3Di:
DVVVLVVLVVVLVVQLVVLVVCVVVVVDDPVVSVVSNVVSVVVNVVVVVVVVVVVQVVCDDPNDNDCVVVVVQCVVDPDPVRSVVVVVVCDDDPPPDDDDDDDPDDDDDD